Protein AF-A0A5T1B4S7-F1 (afdb_monomer_lite)

pLDDT: mean 84.33, std 14.41, range [33.81, 97.88]

Radius of gyration: 17.16 Å; chains: 1; bounding box: 44×51×47 Å

Secondary structure (DSSP, 8-state):
------PPPPEEEEEEETTTTEEEEEEE-TTSSEEEEEEESSHHHHHHHHHHHHHHHHHHTTSS--S---HHHHHHHHHHTT--EEETTPPP-TT-EEEEEETTTTEEEEEEB-TTS-B-GGG-EEEE-SEEETTTTEEE--HHHHHHHHHHHHHHHHTT-S---

Structure (mmCIF, N/CA/C/O backbone):
data_AF-A0A5T1B4S7-F1
#
_entry.id   AF-A0A5T1B4S7-F1
#
loop_
_atom_site.group_PDB
_atom_site.id
_atom_site.type_symbol
_atom_site.label_atom_id
_atom_site.label_alt_id
_atom_site.label_comp_id
_atom_site.label_asym_id
_atom_site.label_entity_id
_atom_site.label_seq_id
_atom_site.pdbx_PDB_ins_code
_atom_site.Cartn_x
_atom_site.Cartn_y
_atom_site.Cartn_z
_atom_site.occupancy
_atom_site.B_iso_or_equiv
_atom_site.auth_seq_id
_atom_site.auth_comp_id
_atom_site.auth_asym_id
_atom_site.auth_atom_id
_atom_site.pdbx_PDB_model_num
ATOM 1 N N . TYR A 1 1 ? 11.754 36.922 -12.222 1.00 33.81 1 TYR A N 1
ATOM 2 C CA . TYR A 1 1 ? 11.865 35.465 -12.417 1.00 33.81 1 TYR A CA 1
ATOM 3 C C . TYR A 1 1 ? 10.484 34.860 -12.264 1.00 33.81 1 TYR A C 1
ATOM 5 O O . TYR A 1 1 ? 9.949 34.941 -11.163 1.00 33.81 1 TYR A O 1
ATOM 13 N N . PRO A 1 2 ? 9.854 34.362 -13.341 1.00 36.22 2 PRO A N 1
ATOM 14 C CA . PRO A 1 2 ? 8.559 33.715 -13.216 1.00 36.22 2 PRO A CA 1
ATOM 15 C C . PRO A 1 2 ? 8.744 32.428 -12.411 1.00 36.22 2 PRO A C 1
ATOM 17 O O . PRO A 1 2 ? 9.643 31.636 -12.681 1.00 36.22 2 PRO A O 1
ATOM 20 N N . SER A 1 3 ? 7.931 32.270 -11.372 1.00 35.69 3 SER A N 1
ATOM 21 C CA . SER A 1 3 ? 7.888 31.072 -10.544 1.00 35.69 3 SER A CA 1
ATOM 22 C C . SER A 1 3 ? 7.504 29.865 -11.400 1.00 35.69 3 SER A C 1
ATOM 24 O O . SER A 1 3 ? 6.444 29.894 -12.027 1.00 35.69 3 SER A O 1
ATOM 26 N N . TYR A 1 4 ? 8.327 28.814 -11.379 1.00 36.97 4 TYR A N 1
ATOM 27 C CA . TYR A 1 4 ? 8.040 27.466 -11.884 1.00 36.97 4 TYR A CA 1
ATOM 28 C C . TYR A 1 4 ? 6.839 26.848 -11.144 1.00 36.97 4 TYR A C 1
ATOM 30 O O . TYR A 1 4 ? 6.991 25.957 -10.319 1.00 36.97 4 TYR A O 1
ATOM 38 N N . LYS A 1 5 ? 5.630 27.370 -11.357 1.00 35.84 5 LYS A N 1
ATOM 39 C CA . LYS A 1 5 ? 4.413 26.880 -10.690 1.00 35.84 5 LYS A CA 1
ATOM 40 C C . LYS A 1 5 ? 3.691 25.773 -11.463 1.00 35.84 5 LYS A C 1
ATOM 42 O O . LYS A 1 5 ? 2.714 25.245 -10.946 1.00 35.84 5 LYS A O 1
ATOM 47 N N . HIS A 1 6 ? 4.185 25.417 -12.651 1.00 38.59 6 HIS A N 1
ATOM 48 C CA . HIS A 1 6 ? 3.588 24.419 -13.542 1.00 38.59 6 HIS A CA 1
ATOM 49 C C . HIS A 1 6 ? 4.652 23.563 -14.265 1.00 38.59 6 HIS A C 1
ATOM 51 O O . HIS A 1 6 ? 4.520 23.337 -15.466 1.00 38.59 6 HIS A O 1
ATOM 57 N N . SER A 1 7 ? 5.734 23.131 -13.594 1.00 36.41 7 SER A N 1
ATOM 58 C CA . SER A 1 7 ? 6.511 21.999 -14.137 1.00 36.41 7 SER A CA 1
ATOM 59 C C . SER A 1 7 ? 5.589 20.770 -14.157 1.00 36.41 7 SER A C 1
ATOM 61 O O . SER A 1 7 ? 4.786 20.597 -13.241 1.00 36.41 7 SER A O 1
ATOM 63 N N . GLY A 1 8 ? 5.574 20.078 -15.300 1.00 43.81 8 GLY A N 1
ATOM 64 C CA . GLY A 1 8 ? 4.436 19.324 -15.828 1.00 43.81 8 GLY A CA 1
ATOM 65 C C . GLY A 1 8 ? 3.808 18.299 -14.887 1.00 43.81 8 GLY A C 1
ATOM 66 O O . GLY A 1 8 ? 4.467 17.704 -14.041 1.00 43.81 8 GLY A O 1
ATOM 67 N N . GLU A 1 9 ? 2.506 18.080 -15.057 1.00 52.91 9 GLU A N 1
ATOM 68 C CA . GLU A 1 9 ? 1.823 16.958 -14.424 1.00 52.91 9 GLU A CA 1
ATOM 69 C C . GLU A 1 9 ? 2.466 15.653 -14.909 1.00 52.91 9 GLU A C 1
ATOM 71 O O . GLU A 1 9 ? 2.534 15.385 -16.106 1.00 52.91 9 GLU A O 1
ATOM 76 N N . TYR A 1 10 ? 2.976 14.850 -13.978 1.00 59.00 10 TYR A N 1
ATOM 77 C CA . TYR A 1 10 ? 3.431 13.502 -14.286 1.00 59.00 10 TYR A CA 1
ATOM 78 C C . TYR A 1 10 ? 2.235 12.656 -14.722 1.00 59.00 10 TYR A C 1
ATOM 80 O O . TYR A 1 10 ? 1.220 12.594 -14.019 1.00 59.00 10 TYR A O 1
ATOM 88 N N . HIS A 1 11 ? 2.357 11.996 -15.870 1.00 65.00 11 HIS A N 1
ATOM 89 C CA . HIS A 1 11 ? 1.296 11.166 -16.426 1.00 65.00 11 HIS A CA 1
ATOM 90 C C . HIS A 1 11 ? 1.714 9.705 -16.419 1.00 65.00 11 HIS A C 1
ATOM 92 O O . HIS A 1 11 ? 2.828 9.348 -16.793 1.00 65.00 11 HIS A O 1
ATOM 98 N N . LEU A 1 12 ? 0.789 8.857 -15.994 1.00 70.56 12 LEU A N 1
ATOM 99 C CA . LEU A 1 12 ? 0.978 7.424 -15.922 1.00 70.56 12 LEU A CA 1
ATOM 100 C C . LEU A 1 12 ? -0.116 6.781 -16.757 1.00 70.56 12 LEU A C 1
ATOM 102 O O . LEU A 1 12 ? -1.300 7.000 -16.498 1.00 70.56 12 LEU A O 1
ATOM 106 N N . THR A 1 13 ? 0.296 6.061 -17.795 1.00 77.38 13 THR A N 1
ATOM 107 C CA . THR A 1 13 ? -0.608 5.467 -18.784 1.00 77.38 13 THR A CA 1
ATOM 108 C C . THR A 1 13 ? -0.360 3.972 -18.838 1.00 77.38 13 THR A C 1
ATOM 110 O O . THR A 1 13 ? 0.794 3.552 -18.809 1.00 77.38 13 THR A O 1
ATOM 113 N N . MET A 1 14 ? -1.436 3.192 -18.927 1.00 82.69 14 MET A N 1
ATOM 114 C CA . MET A 1 14 ? -1.401 1.740 -19.071 1.00 82.69 14 MET A CA 1
ATOM 115 C C . MET A 1 14 ? -2.239 1.323 -20.278 1.00 82.69 14 MET A C 1
ATOM 117 O O . MET A 1 14 ? -3.327 1.867 -20.484 1.00 82.69 14 MET A O 1
ATOM 121 N N . TRP A 1 15 ? -1.762 0.348 -21.045 1.00 86.50 15 TRP A N 1
ATOM 122 C CA . TRP A 1 15 ? -2.531 -0.319 -22.097 1.00 86.50 15 TRP A CA 1
ATOM 123 C C . TRP A 1 15 ? -2.181 -1.806 -22.164 1.00 86.50 15 TRP A C 1
ATOM 125 O O . TRP A 1 15 ? -1.177 -2.251 -21.613 1.00 86.50 15 TRP A O 1
ATOM 135 N N . PHE A 1 16 ? -3.038 -2.580 -22.826 1.00 85.12 16 PHE A N 1
ATOM 136 C CA . PHE A 1 16 ? -2.762 -3.977 -23.137 1.00 85.12 16 PHE A CA 1
ATOM 137 C C . PHE A 1 16 ? -2.149 -4.071 -24.535 1.00 85.12 16 PHE A C 1
ATOM 139 O O . PHE A 1 16 ? -2.769 -3.633 -25.507 1.00 85.12 16 PHE A O 1
ATOM 146 N N . ASP A 1 17 ? -0.945 -4.628 -24.622 1.00 84.31 17 ASP A N 1
ATOM 147 C CA . ASP A 1 17 ? -0.292 -4.973 -25.879 1.00 84.31 17 ASP A CA 1
ATOM 148 C C . ASP A 1 17 ? -0.640 -6.421 -26.247 1.00 84.31 17 ASP A C 1
ATOM 150 O O . ASP A 1 17 ? -0.195 -7.382 -25.609 1.00 84.31 17 ASP A O 1
ATOM 154 N N . SER A 1 18 ? -1.455 -6.574 -27.291 1.00 85.12 18 SER A N 1
ATOM 155 C CA . SER A 1 18 ? -1.880 -7.880 -27.790 1.00 85.12 18 SER A CA 1
ATOM 156 C C . SER A 1 18 ? -0.770 -8.661 -28.488 1.00 85.12 18 SER A C 1
ATOM 158 O O . SER A 1 18 ? -0.866 -9.885 -28.547 1.00 85.12 18 SER A O 1
ATOM 160 N N . ASP A 1 19 ? 0.259 -7.990 -29.011 1.00 89.38 19 ASP A N 1
ATOM 161 C CA . ASP A 1 19 ? 1.341 -8.647 -29.750 1.00 89.38 19 ASP A CA 1
ATOM 162 C C . ASP A 1 19 ? 2.277 -9.386 -28.789 1.00 89.38 19 ASP A C 1
ATOM 164 O O . ASP A 1 19 ? 2.699 -10.512 -29.059 1.00 89.38 19 ASP A O 1
ATOM 168 N N . ASN A 1 20 ? 2.534 -8.782 -27.625 1.00 84.38 20 ASN A N 1
ATOM 169 C CA . ASN A 1 20 ? 3.355 -9.368 -26.565 1.00 84.38 20 ASN A CA 1
ATOM 170 C C . ASN A 1 20 ? 2.536 -10.041 -25.449 1.00 84.38 20 ASN A C 1
ATOM 172 O O . ASN A 1 20 ? 3.119 -10.695 -24.584 1.00 84.38 20 ASN A O 1
ATOM 176 N N . ASN A 1 21 ? 1.202 -9.925 -25.483 1.00 86.75 21 ASN A N 1
ATOM 177 C CA . ASN A 1 21 ? 0.261 -10.430 -24.478 1.00 86.75 21 ASN A CA 1
ATOM 178 C C . ASN A 1 21 ? 0.591 -9.937 -23.056 1.00 86.75 21 ASN A C 1
ATOM 180 O O . ASN A 1 21 ? 0.634 -10.722 -22.104 1.00 86.75 21 ASN A O 1
ATOM 184 N N . LYS A 1 22 ? 0.852 -8.632 -22.928 1.00 87.94 22 LYS A N 1
ATOM 185 C CA . LYS A 1 22 ? 1.274 -7.984 -21.678 1.00 87.94 22 LYS A CA 1
ATOM 186 C C . LYS A 1 22 ? 0.555 -6.665 -21.439 1.00 87.94 22 LYS A C 1
ATOM 188 O O . LYS A 1 22 ? 0.053 -6.030 -22.362 1.00 87.94 22 LYS A O 1
ATOM 193 N N . TYR A 1 23 ? 0.536 -6.243 -20.180 1.00 84.00 23 TYR A N 1
ATOM 194 C CA . TYR A 1 23 ? 0.130 -4.899 -19.786 1.00 84.00 23 TYR A CA 1
ATOM 195 C C . TYR A 1 23 ? 1.365 -4.011 -19.726 1.00 84.00 23 TYR A C 1
ATOM 197 O O . TYR A 1 23 ? 2.265 -4.240 -18.918 1.00 84.00 23 TYR A O 1
ATOM 205 N N . GLU A 1 24 ? 1.410 -2.995 -20.572 1.00 81.56 24 GLU A N 1
ATOM 206 C CA . GLU A 1 24 ? 2.489 -2.017 -20.586 1.00 81.56 24 GLU A CA 1
ATOM 207 C C . GLU A 1 24 ? 2.068 -0.789 -19.789 1.00 81.56 24 GLU A C 1
ATOM 209 O O . GLU A 1 24 ? 0.920 -0.344 -19.869 1.00 81.56 24 GLU A O 1
ATOM 214 N N . ALA A 1 25 ? 2.991 -0.249 -18.997 1.00 80.19 25 ALA A N 1
ATOM 215 C CA . ALA A 1 25 ? 2.789 0.999 -18.282 1.00 80.19 25 ALA A CA 1
ATOM 216 C C . ALA A 1 25 ? 3.987 1.919 -18.486 1.00 80.19 25 ALA A C 1
ATOM 218 O O . ALA A 1 25 ? 5.134 1.513 -18.302 1.00 80.19 25 ALA A O 1
ATOM 219 N N . VAL A 1 26 ? 3.713 3.179 -18.817 1.00 79.44 26 VAL A N 1
ATOM 220 C CA . VAL A 1 26 ? 4.751 4.197 -18.995 1.00 79.44 26 VAL A CA 1
ATOM 221 C C . VAL A 1 26 ? 4.520 5.371 -18.074 1.00 79.44 26 VAL A C 1
ATOM 223 O O . VAL A 1 26 ? 3.395 5.851 -17.895 1.00 79.44 26 VAL A O 1
ATOM 226 N N . TYR A 1 27 ? 5.621 5.837 -17.507 1.00 75.00 27 TYR A N 1
ATOM 227 C CA . TYR A 1 27 ? 5.678 7.034 -16.698 1.00 75.00 27 TYR A CA 1
ATOM 228 C C . TYR A 1 27 ? 6.305 8.162 -17.515 1.00 75.00 27 TYR A C 1
ATOM 230 O O . TYR A 1 27 ? 7.458 8.075 -17.947 1.00 75.00 27 TYR A O 1
ATOM 238 N N . ILE A 1 28 ? 5.523 9.213 -17.748 1.00 72.31 28 ILE A N 1
ATOM 239 C CA . ILE A 1 28 ? 5.923 10.380 -18.528 1.00 72.31 28 ILE A CA 1
ATOM 240 C C . ILE A 1 28 ? 6.357 11.482 -17.565 1.00 72.31 28 ILE A C 1
ATOM 242 O O . ILE A 1 28 ? 5.578 11.944 -16.725 1.00 72.31 28 ILE A O 1
ATOM 246 N N . GLY A 1 29 ? 7.612 11.893 -17.717 1.00 63.22 29 GLY A N 1
ATOM 247 C CA . GLY A 1 29 ? 8.252 12.924 -16.915 1.00 63.22 29 GLY A CA 1
ATOM 248 C C . GLY A 1 29 ? 7.782 14.343 -17.212 1.00 63.22 29 GLY A C 1
ATOM 249 O O . GLY A 1 29 ? 7.094 14.601 -18.200 1.00 63.22 29 GLY A O 1
ATOM 250 N N . GLU A 1 30 ? 8.261 15.308 -16.421 1.00 64.56 30 GLU A N 1
ATOM 251 C CA . GLU A 1 30 ? 7.899 16.734 -16.550 1.00 64.56 30 GLU A CA 1
ATOM 252 C C . GLU A 1 30 ? 8.206 17.329 -17.939 1.00 64.56 30 GLU A C 1
ATOM 254 O O . GLU A 1 30 ? 7.665 18.372 -18.308 1.00 64.56 30 GLU A O 1
ATOM 259 N N . ARG A 1 31 ? 9.101 16.692 -18.707 1.00 69.62 31 ARG A N 1
ATOM 260 C CA . ARG A 1 31 ? 9.507 17.114 -20.059 1.00 69.62 31 ARG A CA 1
ATOM 261 C C . ARG A 1 31 ? 8.711 16.440 -21.180 1.00 69.62 31 ARG A C 1
ATOM 263 O O . ARG A 1 31 ? 9.043 16.641 -22.345 1.00 69.62 31 ARG A O 1
ATOM 270 N N . GLY A 1 32 ? 7.699 15.637 -20.851 1.00 64.38 32 GLY A N 1
ATOM 271 C CA . GLY A 1 32 ? 6.902 14.894 -21.831 1.00 64.38 32 GLY A CA 1
ATOM 272 C C . GLY A 1 32 ? 7.623 13.692 -22.451 1.00 64.38 32 GLY A C 1
ATOM 273 O O . GLY A 1 32 ? 7.100 13.086 -23.381 1.00 64.38 32 GLY A O 1
ATOM 274 N N . SER A 1 33 ? 8.816 13.344 -21.960 1.00 67.50 33 SER A N 1
ATOM 275 C CA . SER A 1 33 ? 9.537 12.128 -22.341 1.00 67.50 33 SER A CA 1
ATOM 276 C C . SER A 1 33 ? 9.104 10.949 -21.478 1.00 67.50 33 SER A C 1
ATOM 278 O O . SER A 1 33 ? 8.825 11.119 -20.289 1.00 67.50 33 SER A O 1
ATOM 280 N N . VAL A 1 34 ? 9.122 9.753 -22.063 1.00 74.19 34 VAL A N 1
ATOM 281 C CA . VAL A 1 34 ? 9.033 8.509 -21.296 1.00 74.19 34 VAL A CA 1
ATOM 282 C C . VAL A 1 34 ? 10.279 8.408 -20.418 1.00 74.19 34 VAL A C 1
ATOM 284 O O . VAL A 1 34 ? 11.400 8.410 -20.924 1.00 74.19 34 VAL A O 1
ATOM 287 N N . GLU A 1 35 ? 10.084 8.405 -19.101 1.00 73.81 35 GLU A N 1
ATOM 288 C CA . GLU A 1 35 ? 11.172 8.267 -18.128 1.00 73.81 35 GLU A CA 1
ATOM 289 C C . GLU A 1 35 ? 11.325 6.818 -17.668 1.00 73.81 35 GLU A C 1
ATOM 291 O O . GLU A 1 35 ? 12.446 6.376 -17.428 1.00 73.81 35 GLU A O 1
ATOM 296 N N . LEU A 1 36 ? 10.216 6.076 -17.552 1.00 79.25 36 LEU A N 1
ATOM 297 C CA . LEU A 1 36 ? 10.214 4.671 -17.144 1.00 79.25 36 LEU A CA 1
ATOM 298 C C . LEU A 1 36 ? 9.187 3.888 -17.964 1.00 79.25 36 LEU A C 1
ATOM 300 O O . LEU A 1 36 ? 8.055 4.341 -18.149 1.00 79.25 36 LEU A O 1
ATOM 304 N N . GLU A 1 37 ? 9.593 2.701 -18.402 1.00 82.00 37 GLU A N 1
ATOM 305 C CA . GLU A 1 37 ? 8.764 1.728 -19.109 1.00 82.00 37 GLU A CA 1
ATOM 306 C C . GLU A 1 37 ? 8.691 0.448 -18.284 1.00 82.00 37 GLU A C 1
ATOM 308 O O . GLU A 1 37 ? 9.697 -0.033 -17.754 1.00 82.00 37 GLU A O 1
ATOM 313 N N . TYR A 1 38 ? 7.487 -0.097 -18.174 1.00 83.50 38 TYR A N 1
ATOM 314 C CA . TYR A 1 38 ? 7.213 -1.318 -17.441 1.00 83.50 38 TYR A CA 1
ATOM 315 C C . TYR A 1 38 ? 6.330 -2.238 -18.273 1.00 83.50 38 TYR A C 1
ATOM 317 O O . TYR A 1 38 ? 5.468 -1.781 -19.021 1.00 83.50 38 TYR A O 1
ATOM 325 N N . SER A 1 39 ? 6.518 -3.541 -18.091 1.00 85.00 39 SER A N 1
ATOM 326 C CA . SER A 1 39 ? 5.748 -4.580 -18.766 1.00 85.00 39 SER A CA 1
ATOM 327 C C . SER A 1 39 ? 5.379 -5.662 -17.756 1.00 85.00 39 SER A C 1
ATOM 329 O O . SER A 1 39 ? 6.252 -6.160 -17.041 1.00 85.00 39 SER A O 1
ATOM 331 N N . PHE A 1 40 ? 4.092 -5.991 -17.679 1.00 87.62 40 PHE A N 1
ATOM 332 C CA . PHE A 1 40 ? 3.509 -6.876 -16.672 1.00 87.62 40 PHE A CA 1
ATOM 333 C C 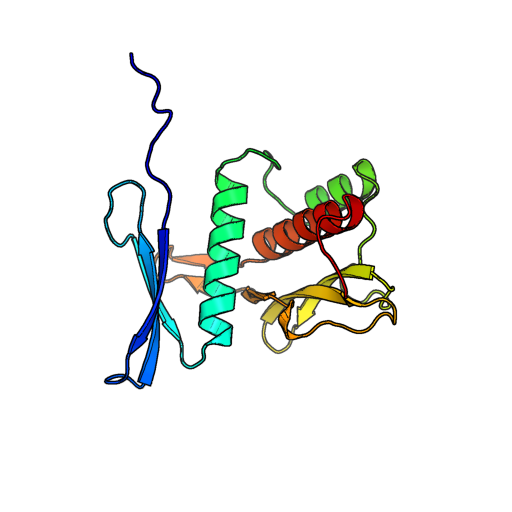. PHE A 1 40 ? 2.718 -8.007 -17.315 1.00 87.62 40 PHE A C 1
ATOM 335 O O . PHE A 1 40 ? 2.043 -7.815 -18.328 1.00 87.62 40 PHE A O 1
ATOM 342 N N . ASP A 1 41 ? 2.747 -9.174 -16.677 1.00 89.38 41 ASP A N 1
ATOM 343 C CA . ASP A 1 41 ? 1.987 -10.341 -17.129 1.00 89.38 41 ASP A CA 1
ATOM 344 C C . ASP A 1 41 ? 0.516 -10.270 -16.676 1.00 89.38 41 ASP A C 1
ATOM 346 O O . ASP A 1 41 ? -0.344 -10.968 -17.216 1.00 89.38 41 ASP A O 1
ATOM 350 N N . SER A 1 42 ? 0.197 -9.404 -15.705 1.00 88.62 42 SER A N 1
ATOM 351 C CA . SER A 1 42 ? -1.164 -9.216 -15.204 1.00 88.62 42 SER A CA 1
ATOM 352 C C . SER A 1 42 ? -1.570 -7.748 -15.059 1.00 88.62 42 SER A C 1
ATOM 354 O O . SER A 1 42 ? -0.773 -6.877 -14.708 1.00 88.62 42 SER A O 1
ATOM 356 N N . GLU A 1 43 ? -2.865 -7.485 -15.252 1.00 84.44 43 GLU A N 1
ATOM 357 C CA . GLU A 1 43 ? -3.462 -6.159 -15.048 1.00 84.44 43 GLU A CA 1
ATOM 358 C C . GLU A 1 43 ? -3.281 -5.674 -13.602 1.00 84.44 43 GLU A C 1
ATOM 360 O O . GLU A 1 43 ? -3.056 -4.492 -13.355 1.00 84.44 43 GLU A O 1
ATOM 365 N N . LYS A 1 44 ? -3.339 -6.593 -12.627 1.00 87.06 44 LYS A N 1
ATOM 366 C CA . LYS A 1 44 ? -3.198 -6.266 -11.203 1.00 87.06 44 LYS A CA 1
ATOM 367 C C . LYS A 1 44 ? -1.823 -5.690 -10.889 1.00 87.06 44 LYS A C 1
ATOM 369 O O . LYS A 1 44 ? -1.748 -4.689 -10.184 1.00 87.06 44 LYS A O 1
ATOM 374 N N . GLU A 1 45 ? -0.760 -6.300 -11.404 1.00 87.25 45 GLU A N 1
ATOM 375 C CA . GLU A 1 45 ? 0.610 -5.815 -11.204 1.00 87.25 45 GLU A CA 1
ATOM 376 C C . GLU A 1 45 ? 0.813 -4.448 -11.857 1.00 87.25 45 GLU A C 1
ATOM 378 O O . GLU A 1 45 ? 1.410 -3.558 -11.249 1.00 87.25 45 GLU A O 1
ATOM 383 N N . ALA A 1 46 ? 0.244 -4.247 -13.048 1.00 83.00 46 ALA A N 1
ATOM 384 C CA . ALA A 1 46 ? 0.287 -2.960 -13.727 1.00 83.00 46 ALA A CA 1
ATOM 385 C C . ALA A 1 46 ? -0.459 -1.869 -12.934 1.00 83.00 46 ALA A C 1
ATOM 387 O O . ALA A 1 46 ? 0.089 -0.789 -12.701 1.00 83.00 46 ALA A O 1
ATOM 388 N N . ILE A 1 47 ? -1.667 -2.155 -12.433 1.00 82.88 47 ILE A N 1
ATOM 389 C CA . ILE A 1 47 ? -2.435 -1.240 -11.570 1.00 82.88 47 ILE A CA 1
ATOM 390 C C . ILE A 1 47 ? -1.695 -0.953 -10.258 1.00 82.88 47 ILE A C 1
ATOM 392 O O . ILE A 1 47 ? -1.648 0.199 -9.818 1.00 82.88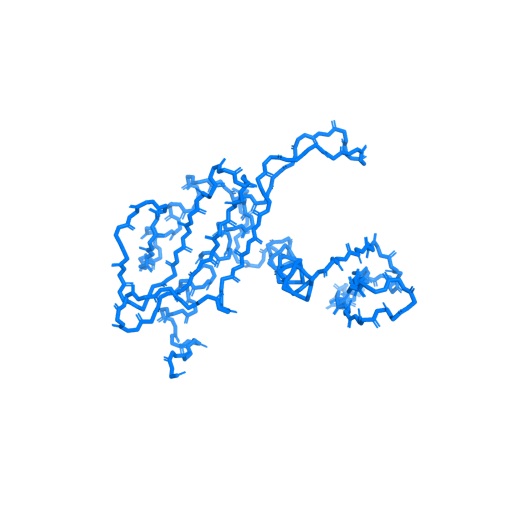 47 ILE A O 1
ATOM 396 N N . ASP A 1 48 ? -1.098 -1.964 -9.632 1.00 88.56 48 ASP A N 1
ATOM 397 C CA . ASP A 1 48 ? -0.325 -1.776 -8.406 1.00 88.56 48 ASP A CA 1
ATOM 398 C C . ASP A 1 48 ? 0.876 -0.880 -8.651 1.00 88.56 48 ASP A C 1
ATOM 400 O O . ASP A 1 48 ? 1.048 0.101 -7.923 1.00 88.56 48 ASP A O 1
ATOM 404 N N . LYS A 1 49 ? 1.642 -1.131 -9.721 1.00 87.94 49 LYS A N 1
ATOM 405 C CA . LYS A 1 49 ? 2.744 -0.247 -10.099 1.00 87.94 49 LYS A CA 1
ATOM 406 C C . LYS A 1 49 ? 2.249 1.172 -10.316 1.00 87.94 49 LYS A C 1
ATOM 408 O O . LYS A 1 49 ? 2.871 2.124 -9.843 1.00 87.94 49 LYS A O 1
ATOM 413 N N . MET A 1 50 ? 1.100 1.320 -10.969 1.00 83.19 50 MET A N 1
ATOM 414 C CA . MET A 1 50 ? 0.523 2.630 -11.198 1.00 83.19 50 MET A CA 1
ATOM 415 C C . MET A 1 50 ? 0.236 3.386 -9.891 1.00 83.19 50 MET A C 1
ATOM 417 O O . MET A 1 50 ? 0.558 4.569 -9.734 1.00 83.19 50 MET A O 1
ATOM 421 N N . LEU A 1 51 ? -0.346 2.696 -8.913 1.00 84.94 51 LEU A N 1
ATOM 422 C CA . LEU A 1 51 ? -0.646 3.276 -7.609 1.00 84.94 51 LEU A CA 1
ATOM 423 C C . LEU A 1 51 ? 0.623 3.547 -6.787 1.00 84.94 51 LEU A C 1
ATOM 425 O O . LEU A 1 51 ? 0.692 4.585 -6.124 1.00 84.94 51 LEU A O 1
ATOM 429 N N . GLN A 1 52 ? 1.634 2.675 -6.857 1.00 88.94 52 GLN A N 1
ATOM 430 C CA . GLN A 1 52 ? 2.944 2.890 -6.231 1.00 88.94 52 GLN A CA 1
ATOM 431 C C . GLN A 1 52 ? 3.586 4.192 -6.724 1.00 88.94 52 GLN A C 1
ATOM 433 O O . GLN A 1 52 ? 3.938 5.038 -5.901 1.00 88.94 52 GLN A O 1
ATOM 438 N N . MET A 1 53 ? 3.651 4.401 -8.046 1.00 85.31 53 MET A N 1
ATOM 439 C CA . MET A 1 53 ? 4.217 5.620 -8.641 1.00 85.31 53 MET A CA 1
ATOM 440 C C . MET A 1 53 ? 3.454 6.876 -8.192 1.00 85.31 53 MET A C 1
ATOM 442 O O . MET A 1 53 ? 4.051 7.919 -7.932 1.00 85.31 53 MET A O 1
ATOM 446 N N . ASN A 1 54 ? 2.128 6.792 -8.026 1.00 82.31 54 ASN A N 1
ATOM 447 C CA . ASN A 1 54 ? 1.329 7.903 -7.496 1.00 82.31 54 ASN A CA 1
ATOM 448 C C . ASN A 1 54 ? 1.717 8.252 -6.046 1.00 82.31 54 ASN A C 1
ATOM 450 O O . ASN A 1 54 ? 1.860 9.427 -5.697 1.00 82.31 54 ASN A O 1
ATOM 454 N N . TYR A 1 55 ? 1.915 7.243 -5.192 1.00 86.25 55 TYR A N 1
ATOM 455 C CA . TYR A 1 55 ? 2.381 7.458 -3.821 1.00 86.25 55 TYR A CA 1
ATOM 456 C C . TYR A 1 55 ? 3.808 8.002 -3.772 1.00 86.25 55 TYR A C 1
ATOM 458 O O . TYR A 1 55 ? 4.079 8.911 -2.986 1.00 86.25 55 TYR A O 1
ATOM 466 N N . GLU A 1 56 ? 4.686 7.500 -4.633 1.00 86.00 56 GLU A N 1
ATOM 467 C CA . GLU A 1 56 ? 6.057 7.975 -4.775 1.00 86.00 56 GLU A CA 1
ATOM 468 C C . GLU A 1 56 ? 6.090 9.461 -5.134 1.00 86.00 56 GLU A C 1
ATOM 470 O O . GLU A 1 56 ? 6.690 10.265 -4.417 1.00 86.00 56 GLU A O 1
ATOM 475 N N . GLN A 1 57 ? 5.325 9.859 -6.150 1.00 78.69 57 GLN A N 1
ATOM 476 C CA . GLN A 1 57 ? 5.205 11.257 -6.546 1.00 78.69 57 GLN A CA 1
ATOM 477 C C . GLN A 1 57 ? 4.631 12.140 -5.440 1.00 78.69 57 GLN A C 1
ATOM 479 O O . GLN A 1 57 ? 5.128 13.237 -5.182 1.00 78.69 57 GLN A O 1
ATOM 484 N N . LYS A 1 58 ? 3.592 11.686 -4.735 1.00 79.12 58 LYS A N 1
ATOM 485 C CA . LYS A 1 58 ? 3.030 12.446 -3.607 1.00 79.12 58 LYS A CA 1
ATOM 486 C C . LYS A 1 58 ? 4.028 12.615 -2.464 1.00 79.12 58 LYS A C 1
ATOM 488 O O . LYS A 1 58 ? 4.085 13.699 -1.879 1.00 79.12 58 LYS A O 1
ATOM 493 N N . LYS A 1 59 ? 4.825 11.584 -2.174 1.00 80.50 59 LYS A N 1
ATOM 494 C CA . LYS A 1 59 ? 5.897 11.646 -1.178 1.00 80.50 59 LYS A CA 1
ATOM 495 C C . LYS A 1 59 ? 6.978 12.644 -1.608 1.00 80.50 59 LYS A C 1
ATOM 497 O O . LYS A 1 59 ? 7.296 13.539 -0.830 1.00 80.50 59 LYS A O 1
ATOM 502 N N . TYR A 1 60 ? 7.505 12.540 -2.831 1.00 75.62 60 TYR A N 1
ATOM 503 C CA . TYR A 1 60 ? 8.592 13.409 -3.309 1.00 75.62 60 TYR A CA 1
ATOM 504 C C . TYR A 1 60 ? 8.177 14.862 -3.530 1.00 75.62 60 TYR A C 1
ATOM 506 O O . TYR A 1 60 ? 8.985 15.763 -3.318 1.00 75.62 60 TYR A O 1
ATOM 514 N N . ASN A 1 61 ? 6.900 15.117 -3.821 1.00 74.25 61 ASN A N 1
ATOM 515 C CA . ASN A 1 61 ? 6.348 16.471 -3.805 1.00 74.25 61 ASN A CA 1
ATOM 516 C C . ASN A 1 61 ? 6.449 17.151 -2.424 1.00 74.25 61 ASN A C 1
ATOM 518 O O . ASN A 1 61 ? 6.211 18.356 -2.320 1.00 74.25 61 ASN A O 1
ATOM 522 N N . GLY A 1 62 ? 6.759 16.406 -1.352 1.00 66.62 62 GLY A N 1
ATOM 523 C CA . GLY A 1 62 ? 7.102 16.947 -0.033 1.00 66.62 62 GLY A CA 1
ATOM 524 C C . GLY A 1 62 ? 5.972 17.724 0.646 1.00 66.62 62 GLY A C 1
ATOM 525 O O . GLY A 1 62 ? 6.215 18.478 1.591 1.00 66.62 62 GLY A O 1
ATOM 526 N N . LYS A 1 63 ? 4.734 17.581 0.154 1.00 68.31 63 LYS A N 1
ATOM 527 C CA . LYS A 1 63 ? 3.577 18.347 0.637 1.00 68.31 63 LYS A CA 1
ATOM 528 C C . LYS A 1 63 ? 3.120 17.889 2.020 1.00 68.31 63 LYS A C 1
ATOM 530 O O . LYS A 1 63 ? 2.754 18.732 2.834 1.00 68.31 63 LYS A O 1
ATOM 535 N N . ASP A 1 64 ? 3.210 16.586 2.293 1.00 75.94 64 ASP A N 1
ATOM 536 C CA . ASP A 1 64 ? 2.556 15.979 3.459 1.00 75.94 64 ASP A CA 1
ATOM 537 C C . ASP A 1 64 ? 3.525 15.416 4.508 1.00 75.94 64 ASP A C 1
ATOM 539 O O . ASP A 1 64 ? 3.249 15.504 5.701 1.00 75.94 64 ASP A O 1
ATOM 543 N N . ILE A 1 65 ? 4.641 14.811 4.091 1.00 83.94 65 ILE A N 1
ATOM 544 C CA . ILE A 1 65 ? 5.675 14.266 4.984 1.00 83.94 65 ILE A CA 1
ATOM 545 C C . ILE A 1 65 ? 7.020 14.738 4.439 1.00 83.94 65 ILE A C 1
ATOM 547 O O . ILE A 1 65 ? 7.387 14.388 3.322 1.00 83.94 65 ILE A O 1
ATOM 551 N N . LYS A 1 66 ? 7.718 15.581 5.205 1.00 80.06 66 LYS A N 1
ATOM 552 C CA . LYS A 1 66 ? 8.975 16.225 4.777 1.00 80.06 66 LYS A CA 1
ATOM 553 C C . LYS A 1 66 ? 10.229 15.458 5.186 1.00 80.06 66 LYS A C 1
ATOM 555 O O . LYS A 1 66 ? 11.307 15.729 4.672 1.00 80.06 66 LYS A O 1
ATOM 560 N N . GLU A 1 67 ? 10.091 14.542 6.134 1.00 84.12 67 GLU A N 1
ATOM 561 C CA . GLU A 1 67 ? 11.185 13.718 6.637 1.00 84.12 67 GLU A CA 1
ATOM 562 C C . GLU A 1 67 ? 11.303 12.420 5.833 1.00 84.12 67 GLU A C 1
ATOM 564 O O . GLU A 1 67 ? 10.345 11.968 5.199 1.00 84.12 67 GLU A O 1
ATOM 569 N N . TYR A 1 68 ? 12.481 11.798 5.880 1.00 85.62 68 TYR A N 1
ATOM 570 C CA . TYR A 1 68 ? 12.669 10.468 5.313 1.00 85.62 68 TYR A CA 1
ATOM 571 C C . TYR A 1 68 ? 11.791 9.462 6.066 1.00 85.62 68 TYR A C 1
ATOM 573 O O . TYR A 1 68 ? 11.895 9.322 7.284 1.00 85.62 68 TYR A O 1
ATOM 581 N N . LEU A 1 69 ? 10.890 8.792 5.347 1.00 90.75 69 LEU A N 1
ATOM 582 C CA . LEU A 1 69 ? 9.877 7.948 5.969 1.00 90.75 69 LEU A CA 1
ATOM 583 C C . LEU A 1 69 ? 10.459 6.583 6.350 1.00 90.75 69 LEU A C 1
ATOM 585 O O . LEU A 1 69 ? 10.531 5.681 5.520 1.00 90.75 69 LEU A O 1
ATOM 589 N N . THR A 1 70 ? 10.848 6.452 7.617 1.00 92.81 70 THR A N 1
ATOM 590 C CA . THR A 1 70 ? 11.204 5.180 8.261 1.00 92.81 70 THR A CA 1
ATOM 591 C C . THR A 1 70 ? 10.034 4.630 9.079 1.00 92.81 70 THR A C 1
ATOM 593 O O . THR A 1 70 ? 9.002 5.292 9.240 1.00 92.81 70 THR A O 1
ATOM 596 N N . LYS A 1 71 ? 10.199 3.435 9.659 1.00 94.75 71 LYS A N 1
ATOM 597 C CA . LYS A 1 71 ? 9.229 2.860 10.606 1.00 94.75 71 LYS A CA 1
ATOM 598 C C . LYS A 1 71 ? 9.007 3.764 11.810 1.00 94.75 71 LYS A C 1
A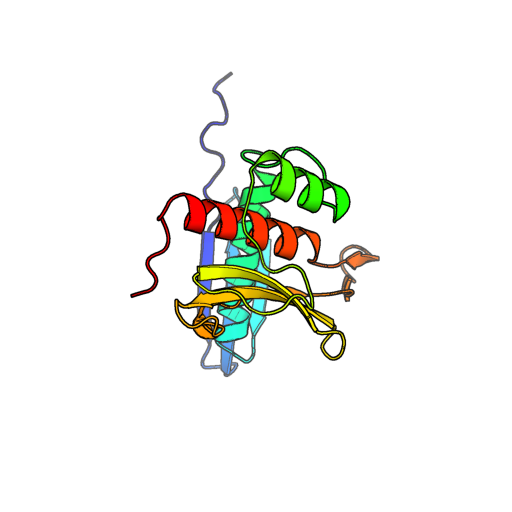TOM 600 O O . LYS A 1 71 ? 7.868 3.973 12.208 1.00 94.75 71 LYS A O 1
ATOM 605 N N . GLU A 1 72 ? 10.073 4.325 12.365 1.00 95.75 72 GLU A N 1
ATOM 606 C CA . GLU A 1 72 ? 10.027 5.193 13.543 1.00 95.75 72 GLU A CA 1
ATOM 607 C C . GLU A 1 72 ? 9.253 6.477 13.238 1.00 95.75 72 GLU A C 1
ATOM 609 O O . GLU A 1 72 ? 8.392 6.886 14.018 1.00 95.75 72 GLU A O 1
ATOM 614 N N . VAL A 1 73 ? 9.506 7.080 12.071 1.00 95.44 73 VAL A N 1
ATOM 615 C CA . VAL A 1 73 ? 8.768 8.263 11.609 1.00 95.44 73 VAL A CA 1
ATOM 616 C C . VAL A 1 73 ? 7.301 7.916 11.362 1.00 95.44 73 VAL A C 1
ATOM 618 O O . VAL A 1 73 ? 6.419 8.656 11.795 1.00 95.44 73 VAL A O 1
ATOM 621 N N . ALA A 1 74 ? 7.017 6.778 10.723 1.00 95.88 74 ALA A N 1
ATOM 622 C CA . ALA A 1 74 ? 5.649 6.335 10.481 1.00 95.88 74 ALA A CA 1
ATOM 623 C C . ALA A 1 74 ? 4.879 6.114 11.792 1.00 95.88 74 ALA A C 1
ATOM 625 O O . ALA A 1 74 ? 3.767 6.619 11.936 1.00 95.88 74 ALA A O 1
ATOM 626 N N . LEU A 1 75 ? 5.483 5.424 12.763 1.00 96.94 75 LEU A N 1
ATOM 627 C CA . LEU A 1 75 ? 4.903 5.195 14.089 1.00 96.94 75 LEU A CA 1
ATOM 628 C C . LEU A 1 75 ? 4.627 6.511 14.821 1.00 96.94 75 LEU A C 1
ATOM 630 O O . LEU A 1 75 ? 3.537 6.688 15.367 1.00 96.94 75 LEU A O 1
ATOM 634 N N . ARG A 1 76 ? 5.574 7.457 14.780 1.00 96.94 76 ARG A N 1
ATOM 635 C CA . ARG A 1 76 ? 5.394 8.790 15.364 1.00 96.94 76 ARG A CA 1
ATOM 636 C C . ARG A 1 76 ? 4.205 9.518 14.737 1.00 96.94 76 ARG A C 1
ATOM 638 O O . ARG A 1 76 ? 3.350 10.000 15.471 1.00 96.94 76 ARG A O 1
ATOM 645 N N . ILE A 1 77 ? 4.096 9.530 13.407 1.00 96.12 77 ILE A N 1
ATOM 646 C CA . ILE A 1 77 ? 2.974 10.164 12.693 1.00 96.12 77 ILE A CA 1
ATOM 647 C C . ILE A 1 77 ? 1.643 9.502 13.060 1.00 96.12 77 ILE A C 1
ATOM 649 O O . ILE A 1 77 ? 0.675 10.196 13.368 1.00 96.12 77 ILE A O 1
ATOM 653 N N . ILE A 1 78 ? 1.587 8.166 13.060 1.00 96.62 78 ILE A N 1
ATOM 654 C CA . ILE A 1 78 ? 0.394 7.401 13.450 1.00 96.62 78 ILE A CA 1
ATOM 655 C C . ILE A 1 78 ? -0.065 7.810 14.855 1.00 96.62 78 ILE A C 1
ATOM 657 O O . ILE A 1 78 ? -1.258 8.035 15.074 1.00 96.62 78 ILE A O 1
ATOM 661 N N . GLN A 1 79 ? 0.876 7.962 15.788 1.00 97.50 79 GLN A N 1
ATOM 662 C CA . GLN A 1 79 ? 0.595 8.371 17.159 1.00 97.50 79 GLN A CA 1
ATOM 663 C C . GLN A 1 79 ? 0.155 9.841 17.263 1.00 97.50 79 GLN A C 1
ATOM 665 O O . GLN A 1 79 ? -0.888 10.124 17.855 1.00 97.50 79 GLN A O 1
ATOM 670 N N . GLU A 1 80 ? 0.917 10.773 16.688 1.00 96.94 80 GLU A N 1
ATOM 671 C CA . GLU A 1 80 ? 0.653 12.220 16.730 1.00 96.94 80 GLU A CA 1
ATOM 672 C C . GLU A 1 80 ? -0.700 12.568 16.103 1.00 96.94 80 GLU A C 1
ATOM 674 O O . GLU A 1 80 ? -1.485 13.342 16.657 1.00 96.94 80 GLU A O 1
ATOM 679 N N . GLU A 1 81 ? -1.020 11.936 14.975 1.00 96.81 81 GLU A N 1
ATOM 680 C CA . GLU A 1 81 ? -2.281 12.143 14.275 1.00 96.81 81 GLU A CA 1
ATOM 681 C C . GLU A 1 81 ? -3.413 11.256 14.789 1.00 96.81 81 GLU A C 1
ATOM 683 O O . GLU A 1 81 ? -4.539 11.381 14.300 1.00 96.81 81 GLU A O 1
ATOM 688 N N . LYS A 1 82 ? -3.171 10.389 15.779 1.00 97.31 82 LYS A N 1
ATOM 689 C CA . LYS A 1 82 ? -4.165 9.440 16.307 1.00 97.31 82 LYS A CA 1
ATOM 690 C C . LYS A 1 82 ? -4.829 8.647 15.176 1.00 97.31 82 LYS A C 1
ATOM 692 O O . LYS A 1 82 ? -6.058 8.600 15.075 1.00 97.31 82 LYS A O 1
ATOM 697 N N . LEU A 1 83 ? -4.015 8.129 14.259 1.00 96.75 83 LEU A N 1
ATOM 698 C CA . LEU A 1 83 ? -4.483 7.310 13.149 1.00 96.75 83 LEU A CA 1
ATOM 699 C C . LEU A 1 83 ? -4.755 5.904 13.661 1.00 96.75 83 LEU A C 1
ATOM 701 O O . LEU A 1 83 ? -3.908 5.283 14.298 1.00 96.75 83 LEU A O 1
ATOM 705 N N . GLU A 1 84 ? -5.938 5.388 13.361 1.00 95.94 84 GLU A N 1
ATOM 706 C CA . GLU A 1 84 ? -6.261 4.008 13.679 1.00 95.94 84 GLU A CA 1
ATOM 707 C C . GLU A 1 84 ? -5.844 3.113 12.511 1.00 95.94 84 GLU A C 1
ATOM 709 O O . GLU A 1 84 ? -6.394 3.204 11.409 1.00 95.94 84 GLU A O 1
ATOM 714 N N . VAL A 1 85 ? -4.867 2.244 12.760 1.00 97.62 85 VAL A N 1
ATOM 715 C CA . VAL A 1 85 ? -4.277 1.352 11.757 1.00 97.62 85 VAL A CA 1
ATOM 716 C C . VAL A 1 85 ? -4.208 -0.087 12.263 1.00 97.62 85 VAL A C 1
ATOM 718 O O . VAL A 1 85 ? -4.379 -0.347 13.455 1.00 97.62 85 VAL A O 1
ATOM 721 N N . ILE A 1 86 ? -3.965 -1.015 11.340 1.00 97.88 86 ILE A N 1
ATOM 722 C CA . ILE A 1 86 ? -3.519 -2.381 11.627 1.00 97.88 86 ILE A CA 1
ATOM 723 C C . ILE A 1 86 ? -2.038 -2.452 11.253 1.00 97.88 86 ILE A C 1
ATOM 725 O O . ILE A 1 86 ? -1.673 -2.247 10.093 1.00 97.88 86 ILE A O 1
ATOM 729 N N . TRP A 1 87 ? -1.179 -2.689 12.237 1.00 97.19 87 TRP A N 1
ATOM 730 C CA . TRP A 1 87 ? 0.268 -2.694 12.044 1.00 97.19 87 TRP A CA 1
ATOM 731 C C . TRP A 1 87 ? 0.813 -4.124 11.982 1.00 97.19 87 TRP A C 1
ATOM 733 O O . TRP A 1 87 ? 0.747 -4.857 12.964 1.00 97.19 87 TRP A O 1
ATOM 743 N N . TYR A 1 88 ? 1.361 -4.519 10.831 1.00 92.88 88 TYR A N 1
ATOM 744 C CA . TYR A 1 88 ? 1.878 -5.867 10.570 1.00 92.88 88 TYR A CA 1
ATOM 745 C C . TYR A 1 88 ? 0.892 -6.973 10.979 1.00 92.88 88 TYR A C 1
ATOM 747 O O . TYR A 1 88 ? -0.224 -7.025 10.466 1.00 92.88 88 TYR A O 1
ATOM 755 N N . ASP A 1 89 ? 1.304 -7.845 11.898 1.00 90.06 89 ASP A N 1
ATOM 756 C CA . ASP A 1 89 ? 0.576 -9.048 12.306 1.00 90.06 89 ASP A CA 1
ATOM 757 C C . ASP A 1 89 ? -0.499 -8.769 13.376 1.00 90.06 89 ASP A C 1
ATOM 759 O O . ASP A 1 89 ? -0.985 -9.683 14.045 1.00 90.06 89 ASP A O 1
ATOM 763 N N . GLU A 1 90 ? -0.878 -7.503 13.572 1.00 95.69 90 GLU A N 1
ATOM 764 C CA . GLU A 1 90 ? -2.015 -7.145 14.414 1.00 95.69 90 GLU A CA 1
ATOM 765 C C . GLU A 1 90 ? -3.324 -7.777 13.916 1.00 95.69 90 GLU A C 1
ATOM 767 O O . GLU A 1 90 ? -3.579 -7.917 12.718 1.00 95.69 90 GLU A O 1
ATOM 772 N N . ALA A 1 91 ? -4.213 -8.094 14.862 1.00 96.81 91 ALA A N 1
ATOM 773 C CA . ALA A 1 91 ? -5.546 -8.584 14.541 1.00 96.81 91 ALA A CA 1
ATOM 774 C C . ALA A 1 91 ? -6.318 -7.580 13.670 1.00 96.81 91 ALA A C 1
ATOM 776 O O . ALA A 1 91 ? -6.280 -6.365 13.905 1.00 96.81 91 ALA A O 1
ATOM 777 N N . LEU A 1 92 ? -7.069 -8.105 12.696 1.00 96.88 92 LEU A N 1
ATOM 778 C CA . LEU A 1 92 ? -7.911 -7.283 11.838 1.00 96.88 92 LEU A CA 1
ATOM 779 C C . LEU A 1 92 ? -8.965 -6.547 12.669 1.00 96.88 92 LEU A C 1
ATOM 781 O O . LEU A 1 92 ? -9.589 -7.090 13.579 1.00 96.88 92 LEU A O 1
ATOM 785 N N . LYS A 1 93 ? -9.163 -5.281 12.320 1.00 96.38 93 LYS A N 1
ATOM 786 C CA . LYS A 1 93 ? -10.123 -4.367 12.938 1.00 96.38 93 LYS A CA 1
ATOM 787 C C . LYS A 1 93 ? -11.009 -3.798 11.832 1.00 96.38 93 LYS A C 1
ATOM 789 O O . LYS A 1 93 ? -10.512 -3.598 10.722 1.00 96.38 93 LYS A O 1
ATOM 794 N N . PRO A 1 94 ? -12.298 -3.539 12.087 1.00 94.12 94 PRO A N 1
ATOM 795 C CA . PRO A 1 94 ? -13.205 -3.054 11.058 1.00 94.12 94 PRO A CA 1
ATOM 796 C C . PRO A 1 94 ? -12.846 -1.629 10.647 1.00 94.12 94 PRO A C 1
ATOM 798 O O . PRO A 1 94 ? -12.499 -0.809 11.496 1.00 94.12 94 PRO A O 1
ATOM 801 N N . MET A 1 95 ? -12.991 -1.317 9.358 1.00 92.12 95 MET A N 1
ATOM 802 C CA . MET A 1 95 ? -12.838 0.047 8.843 1.00 92.12 95 MET A CA 1
ATOM 803 C C . MET A 1 95 ? -11.460 0.649 9.158 1.00 92.12 95 MET A C 1
ATOM 805 O O . MET A 1 95 ? -11.359 1.749 9.709 1.00 92.12 95 MET A O 1
ATOM 809 N N . ARG A 1 96 ? -10.384 -0.092 8.879 1.00 95.00 96 ARG A N 1
ATOM 810 C CA . ARG A 1 96 ? -8.998 0.338 9.121 1.00 95.00 96 ARG A CA 1
ATOM 811 C C . ARG A 1 96 ? -8.149 0.190 7.869 1.00 95.00 96 ARG A C 1
ATOM 813 O O . ARG A 1 96 ? -8.385 -0.690 7.046 1.00 95.00 96 ARG A O 1
ATOM 820 N N . ALA A 1 97 ? -7.137 1.043 7.755 1.00 96.31 97 ALA A N 1
ATOM 821 C CA . ALA A 1 97 ? -6.014 0.794 6.863 1.00 96.31 97 ALA A CA 1
ATOM 822 C C . ALA A 1 97 ? -5.004 -0.095 7.593 1.00 96.31 97 ALA A C 1
ATOM 824 O O . ALA A 1 97 ? -4.815 0.048 8.803 1.00 96.31 97 ALA A O 1
ATOM 825 N N . GLY A 1 98 ? -4.357 -0.995 6.866 1.00 97.44 98 GLY A N 1
ATOM 826 C CA . GLY A 1 98 ? -3.355 -1.887 7.422 1.00 97.44 98 GLY A CA 1
ATOM 827 C C . GLY A 1 98 ? -2.142 -2.047 6.526 1.00 97.44 98 GLY A C 1
ATOM 828 O O . GLY A 1 98 ? -2.189 -1.747 5.331 1.00 97.44 98 GLY A O 1
ATOM 829 N N . ILE A 1 99 ? -1.047 -2.493 7.129 1.00 97.38 99 ILE A N 1
ATOM 830 C CA . ILE A 1 99 ? 0.167 -2.909 6.429 1.00 97.38 99 ILE A CA 1
ATOM 831 C C . ILE A 1 99 ? 0.568 -4.295 6.920 1.00 97.38 99 ILE A C 1
ATOM 833 O O . ILE A 1 99 ? 0.475 -4.562 8.113 1.00 97.38 99 ILE A O 1
ATOM 837 N N . LYS A 1 100 ? 1.027 -5.166 6.022 1.00 95.62 100 LYS A N 1
ATOM 838 C CA . LYS A 1 100 ? 1.682 -6.438 6.365 1.00 95.62 100 LYS A CA 1
ATOM 839 C C . LYS A 1 100 ? 2.932 -6.645 5.515 1.00 95.62 100 LYS A C 1
ATOM 841 O O . LYS A 1 100 ? 3.044 -6.051 4.445 1.00 95.62 100 LYS A O 1
ATOM 846 N N . HIS A 1 101 ? 3.841 -7.499 5.976 1.00 94.69 101 HIS A N 1
ATOM 847 C CA . HIS A 1 101 ? 5.000 -7.950 5.201 1.00 94.69 101 HIS A CA 1
ATOM 848 C C . HIS A 1 101 ? 4.838 -9.436 4.898 1.00 94.69 101 HIS A C 1
ATOM 850 O O . HIS A 1 101 ? 4.911 -10.277 5.794 1.00 94.69 101 HIS A O 1
ATOM 856 N N . ASP A 1 102 ? 4.574 -9.756 3.636 1.00 93.94 102 ASP A N 1
ATOM 857 C CA . ASP A 1 102 ? 4.622 -11.126 3.150 1.00 93.94 102 ASP A CA 1
ATOM 858 C C . ASP A 1 102 ? 6.082 -11.517 2.931 1.00 93.94 102 ASP A C 1
ATOM 860 O O . ASP A 1 102 ? 6.678 -11.215 1.900 1.00 93.94 102 ASP A O 1
ATOM 864 N N . LYS A 1 103 ? 6.655 -12.197 3.924 1.00 91.12 103 LYS A N 1
ATOM 865 C CA . LYS A 1 103 ? 8.057 -12.629 3.9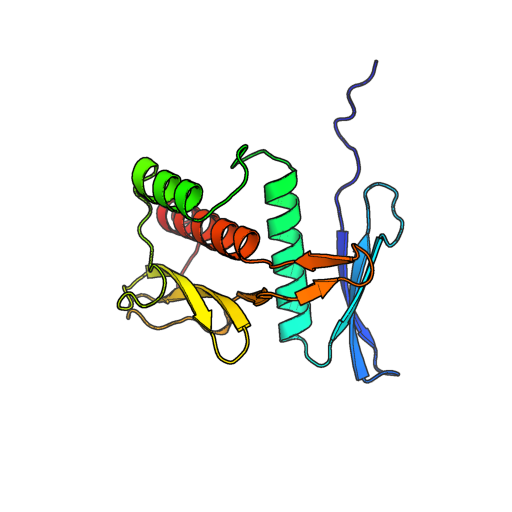08 1.00 91.12 103 LYS A CA 1
ATOM 866 C C . LYS A 1 103 ? 8.359 -13.704 2.863 1.00 91.12 103 LYS A C 1
ATOM 868 O O . LYS A 1 103 ? 9.525 -13.905 2.551 1.00 91.12 103 LYS A O 1
ATOM 873 N N . GLN A 1 104 ? 7.355 -14.432 2.366 1.00 92.00 104 GLN A N 1
ATOM 874 C CA . GLN A 1 104 ? 7.583 -15.489 1.374 1.00 92.00 104 GLN A CA 1
ATOM 875 C C . GLN A 1 104 ? 7.779 -14.899 -0.017 1.00 92.00 104 GLN A C 1
ATOM 877 O O . GLN A 1 104 ? 8.636 -15.355 -0.766 1.00 92.00 104 GLN A O 1
ATOM 882 N N . ARG A 1 105 ? 6.977 -13.883 -0.348 1.00 91.81 105 ARG A N 1
ATOM 883 C CA . ARG A 1 105 ? 7.054 -13.165 -1.629 1.00 91.81 105 ARG A CA 1
ATOM 884 C C . ARG A 1 105 ? 7.952 -11.931 -1.570 1.00 91.81 105 ARG A C 1
ATOM 886 O O . ARG A 1 105 ? 8.150 -11.283 -2.591 1.00 91.81 105 ARG A O 1
ATOM 893 N N . ASP A 1 106 ? 8.433 -11.615 -0.371 1.00 93.31 106 ASP A N 1
ATOM 894 C CA . ASP A 1 106 ? 9.096 -10.370 -0.008 1.00 93.31 106 ASP A CA 1
ATOM 895 C C . ASP A 1 106 ? 8.347 -9.140 -0.539 1.00 93.31 106 ASP A C 1
ATOM 897 O O . ASP A 1 106 ? 8.840 -8.366 -1.358 1.00 93.31 106 ASP A O 1
ATOM 901 N N . LYS A 1 107 ? 7.087 -9.007 -0.108 1.00 94.44 107 LYS A N 1
ATOM 902 C CA . LYS A 1 107 ? 6.202 -7.898 -0.486 1.00 94.44 107 LYS A CA 1
ATOM 903 C C . LYS A 1 107 ? 5.631 -7.213 0.741 1.00 94.44 107 LYS A C 1
ATOM 905 O O . LYS A 1 107 ? 5.112 -7.862 1.652 1.00 94.44 107 LYS A O 1
ATOM 910 N N . TYR A 1 108 ? 5.627 -5.890 0.731 1.00 96.06 108 TYR A N 1
ATOM 911 C CA . TYR A 1 108 ? 4.820 -5.104 1.654 1.00 96.06 108 TYR A CA 1
ATOM 912 C C . TYR A 1 108 ? 3.434 -4.905 1.063 1.00 96.06 108 TYR A C 1
ATOM 914 O O . TYR A 1 108 ? 3.287 -4.556 -0.100 1.00 96.06 108 TYR A O 1
ATOM 922 N N . ILE A 1 109 ? 2.392 -5.127 1.854 1.00 96.00 109 ILE A N 1
ATOM 923 C CA . ILE A 1 109 ? 1.015 -5.056 1.370 1.00 96.00 109 ILE A CA 1
ATOM 924 C C . ILE A 1 109 ? 0.279 -4.027 2.205 1.00 96.00 109 ILE A C 1
ATOM 926 O O . ILE A 1 109 ? 0.055 -4.234 3.399 1.00 96.00 109 ILE A O 1
ATOM 930 N N . SER A 1 110 ? -0.116 -2.925 1.568 1.00 96.62 110 SER A N 1
ATOM 931 C CA . SER A 1 110 ? -1.060 -1.981 2.158 1.00 96.62 110 SER A CA 1
ATOM 932 C C . SER A 1 110 ? -2.475 -2.427 1.821 1.00 96.62 110 SER A C 1
ATOM 934 O O . SER A 1 110 ? -2.824 -2.606 0.652 1.00 96.62 110 SER A O 1
ATOM 936 N N . PHE A 1 111 ? -3.331 -2.543 2.828 1.00 95.62 111 PHE A N 1
ATOM 937 C CA . PHE A 1 111 ? -4.702 -3.015 2.670 1.00 95.62 111 PHE A CA 1
ATOM 938 C C . PHE A 1 111 ? -5.700 -2.149 3.438 1.00 95.62 111 PHE A C 1
ATOM 940 O O . PHE A 1 111 ? -5.335 -1.261 4.209 1.00 95.62 111 PHE A O 1
ATOM 947 N N . ILE A 1 112 ? -6.983 -2.400 3.191 1.00 93.75 112 ILE A N 1
ATOM 948 C CA . ILE A 1 112 ? -8.105 -1.772 3.885 1.00 93.75 112 ILE A CA 1
ATOM 949 C C . ILE A 1 112 ? -9.093 -2.869 4.277 1.00 93.75 112 ILE A C 1
ATOM 951 O O . ILE A 1 112 ? -9.330 -3.787 3.490 1.00 93.75 112 ILE A O 1
ATOM 955 N N . THR A 1 113 ? -9.677 -2.767 5.469 1.00 94.69 113 THR A N 1
ATOM 956 C CA . THR A 1 113 ? -10.736 -3.667 5.930 1.00 94.69 113 THR A CA 1
ATOM 957 C C . THR A 1 113 ? -12.131 -3.061 5.782 1.00 94.69 113 THR A C 1
ATOM 959 O O . THR A 1 113 ? -12.318 -1.847 5.884 1.00 94.69 113 THR A O 1
ATOM 962 N N . ASN A 1 114 ? -13.130 -3.915 5.564 1.00 92.19 114 ASN A N 1
ATOM 963 C CA . ASN A 1 114 ? -14.543 -3.537 5.582 1.00 92.19 114 ASN A CA 1
ATOM 964 C C . ASN A 1 114 ? -15.093 -3.439 7.025 1.00 92.19 114 ASN A C 1
ATOM 966 O O . ASN A 1 114 ? -14.371 -3.612 8.013 1.00 92.19 114 ASN A O 1
ATOM 970 N N . ALA A 1 115 ? -16.399 -3.192 7.160 1.00 92.50 115 ALA A N 1
ATOM 971 C CA . ALA A 1 115 ? -17.080 -3.093 8.454 1.00 92.50 115 ALA A CA 1
ATOM 972 C C . ALA A 1 115 ? -17.098 -4.401 9.271 1.00 92.50 115 ALA A C 1
ATOM 974 O O . ALA A 1 115 ? -17.344 -4.362 10.473 1.00 92.50 115 ALA A O 1
ATOM 975 N N . LYS A 1 116 ? -16.818 -5.546 8.640 1.00 94.81 116 LYS A N 1
ATOM 976 C CA . LYS A 1 116 ? -16.721 -6.869 9.275 1.00 94.81 116 LYS A CA 1
ATOM 977 C C . LYS A 1 116 ? -15.281 -7.268 9.615 1.00 94.81 116 LYS A C 1
ATOM 979 O O . LYS A 1 116 ? -15.055 -8.402 10.016 1.00 94.81 116 LYS A O 1
ATOM 984 N N . ALA A 1 117 ? -14.325 -6.344 9.481 1.00 95.38 117 ALA A N 1
ATOM 985 C CA . ALA A 1 117 ? -12.895 -6.604 9.651 1.00 95.38 117 ALA A CA 1
ATOM 986 C C . ALA A 1 117 ? -12.310 -7.603 8.632 1.00 95.38 117 ALA A C 1
ATOM 988 O O . ALA A 1 117 ? -11.326 -8.273 8.922 1.00 95.38 117 ALA A O 1
ATOM 989 N N . GLU A 1 118 ? -12.867 -7.671 7.422 1.00 95.38 118 GLU A N 1
ATOM 990 C CA . GLU A 1 118 ? -12.337 -8.485 6.319 1.00 95.38 118 GLU A CA 1
ATOM 991 C C . GLU A 1 118 ? -11.538 -7.606 5.352 1.00 95.38 118 GLU A C 1
ATOM 993 O O . GLU A 1 118 ? -11.914 -6.455 5.112 1.00 95.38 118 GLU A O 1
ATOM 998 N N . ILE A 1 119 ? -10.450 -8.132 4.782 1.00 94.25 119 ILE A N 1
ATOM 999 C CA . ILE A 1 119 ? -9.633 -7.416 3.792 1.00 94.25 119 ILE A CA 1
ATOM 1000 C C . ILE A 1 119 ? -10.428 -7.237 2.492 1.00 94.25 119 ILE A C 1
ATOM 1002 O O . ILE A 1 119 ? -11.028 -8.172 1.970 1.00 94.25 119 ILE A O 1
ATOM 1006 N N . ILE A 1 120 ? -10.411 -6.021 1.947 1.00 88.94 120 ILE A N 1
ATOM 1007 C CA . ILE A 1 120 ? -10.969 -5.718 0.628 1.00 88.94 120 ILE A CA 1
ATOM 1008 C 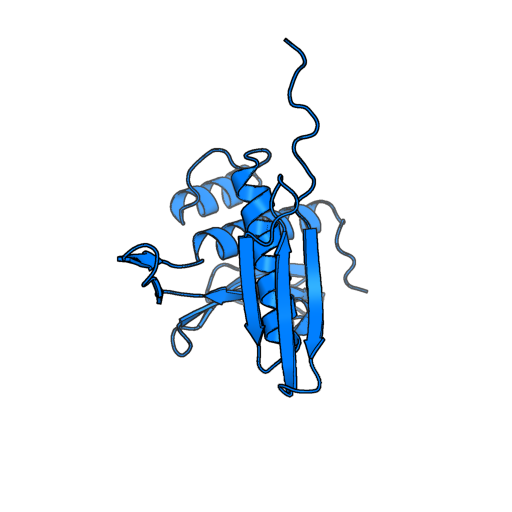C . ILE A 1 120 ? -9.861 -5.928 -0.412 1.00 88.94 120 ILE A C 1
ATOM 1010 O O . ILE A 1 120 ? -9.094 -5.008 -0.694 1.00 88.94 120 ILE A O 1
ATOM 1014 N N . GLU A 1 121 ? -9.770 -7.137 -0.968 1.00 86.44 121 GLU A N 1
ATOM 1015 C CA . GLU A 1 121 ? -8.655 -7.575 -1.831 1.00 86.44 121 GLU A CA 1
ATOM 1016 C C . GLU A 1 121 ? -8.370 -6.632 -3.010 1.00 86.44 121 GLU A C 1
ATOM 1018 O O . GLU A 1 121 ? -7.223 -6.256 -3.240 1.00 86.44 121 GLU A O 1
ATOM 1023 N N . TRP A 1 122 ? -9.402 -6.144 -3.705 1.00 81.88 122 TRP A N 1
ATOM 1024 C CA . TRP A 1 122 ? -9.244 -5.221 -4.841 1.00 81.88 122 TRP A CA 1
ATOM 1025 C C . TRP A 1 122 ? -8.775 -3.809 -4.446 1.00 81.88 122 TRP A C 1
ATOM 1027 O O . TRP A 1 122 ? -8.422 -3.012 -5.311 1.00 81.88 122 TRP A O 1
ATOM 1037 N N . LYS A 1 123 ? -8.755 -3.482 -3.146 1.00 84.06 123 LYS A N 1
ATOM 1038 C CA . LYS A 1 123 ? -8.145 -2.256 -2.602 1.00 84.06 123 LYS A CA 1
ATOM 1039 C C . LYS A 1 123 ? -6.750 -2.507 -2.016 1.00 84.06 123 LYS A C 1
ATOM 1041 O O . LYS A 1 123 ? -6.140 -1.567 -1.496 1.00 84.06 123 LYS A O 1
ATOM 1046 N N . SER A 1 124 ? -6.236 -3.736 -2.053 1.00 91.88 124 SER A N 1
ATOM 1047 C CA . SER A 1 124 ? -4.860 -4.020 -1.643 1.00 91.88 124 SER A CA 1
ATOM 1048 C C . SER A 1 124 ? -3.869 -3.527 -2.699 1.00 91.88 124 SER A C 1
ATOM 1050 O O . SER A 1 124 ? -4.148 -3.586 -3.895 1.00 91.88 124 SER A O 1
ATOM 1052 N N . ILE A 1 125 ? -2.729 -3.014 -2.244 1.00 93.31 125 ILE A N 1
ATOM 1053 C CA . ILE A 1 125 ? -1.600 -2.654 -3.106 1.00 93.31 125 ILE A CA 1
ATOM 1054 C C . ILE A 1 125 ? -0.385 -3.376 -2.558 1.00 93.31 125 ILE A C 1
ATOM 1056 O O . ILE A 1 125 ? -0.083 -3.250 -1.364 1.00 93.31 125 ILE A O 1
ATOM 1060 N N . GLU A 1 126 ? 0.288 -4.117 -3.427 1.00 95.38 126 GLU A N 1
ATOM 1061 C CA . GLU A 1 126 ? 1.569 -4.734 -3.121 1.00 95.38 126 GLU A CA 1
ATOM 1062 C C . GLU A 1 126 ? 2.708 -3.769 -3.467 1.00 95.38 126 GLU A C 1
ATOM 1064 O O . GLU A 1 126 ? 2.597 -2.969 -4.391 1.00 95.38 126 GLU A O 1
ATOM 1069 N N . PHE A 1 127 ? 3.785 -3.821 -2.696 1.00 94.31 127 PHE A N 1
ATOM 1070 C CA . PHE A 1 127 ? 5.002 -3.024 -2.813 1.00 94.31 127 PHE A CA 1
ATOM 1071 C C . PHE A 1 127 ? 6.183 -3.978 -2.671 1.00 94.31 127 PHE A C 1
ATOM 1073 O O . PHE A 1 127 ? 6.116 -4.923 -1.878 1.00 94.31 127 PHE A O 1
ATOM 1080 N N . ASP A 1 128 ? 7.259 -3.745 -3.411 1.00 91.81 128 ASP A N 1
ATOM 1081 C CA . ASP A 1 128 ? 8.387 -4.669 -3.392 1.00 91.81 128 ASP A CA 1
ATOM 1082 C C . ASP A 1 128 ? 9.193 -4.546 -2.097 1.00 91.81 128 ASP A C 1
ATOM 1084 O O . ASP A 1 128 ? 9.407 -3.451 -1.570 1.00 91.81 128 ASP A O 1
ATOM 1088 N N . GLY A 1 129 ? 9.634 -5.690 -1.579 1.00 90.69 129 GLY A N 1
ATOM 1089 C CA . GLY A 1 129 ? 10.681 -5.780 -0.573 1.00 90.69 129 GLY A CA 1
ATOM 1090 C C . GLY A 1 129 ? 12.062 -5.542 -1.176 1.00 90.69 129 GLY A C 1
ATOM 1091 O O . GLY A 1 129 ? 12.220 -4.732 -2.091 1.00 90.69 129 GLY A O 1
ATOM 1092 N N . ASP A 1 130 ? 13.071 -6.223 -0.650 1.00 90.56 130 ASP A N 1
ATOM 1093 C CA . ASP A 1 130 ? 14.456 -6.015 -1.046 1.00 90.56 130 ASP A CA 1
ATOM 1094 C C . ASP A 1 130 ? 14.704 -6.549 -2.467 1.00 90.56 130 ASP A C 1
ATOM 1096 O O . ASP A 1 130 ? 14.657 -7.747 -2.748 1.00 90.56 130 ASP A O 1
ATOM 1100 N N . ARG A 1 131 ? 15.024 -5.634 -3.385 1.00 85.94 131 ARG A N 1
ATOM 1101 C CA . ARG A 1 131 ? 15.403 -5.929 -4.770 1.00 85.94 131 ARG A CA 1
ATOM 1102 C C . ARG A 1 131 ? 16.713 -5.238 -5.126 1.00 85.94 131 ARG A C 1
ATOM 1104 O O . ARG A 1 131 ? 16.913 -4.060 -4.836 1.00 85.94 131 ARG A O 1
ATOM 1111 N N . TYR A 1 132 ? 17.604 -5.951 -5.810 1.00 82.31 132 TYR A N 1
ATOM 1112 C CA . TYR A 1 132 ? 18.803 -5.333 -6.370 1.00 82.31 132 TYR A CA 1
ATOM 1113 C C . TYR A 1 132 ? 18.437 -4.535 -7.624 1.00 82.31 132 TYR A C 1
ATOM 1115 O O . TYR A 1 132 ? 17.851 -5.081 -8.558 1.00 82.31 132 TYR A O 1
ATOM 1123 N N . SER A 1 133 ? 18.791 -3.251 -7.664 1.00 77.81 133 SER A N 1
ATOM 1124 C CA . SER A 1 133 ? 18.675 -2.446 -8.879 1.00 77.81 133 SER A CA 1
ATOM 1125 C C . SER A 1 133 ? 19.986 -2.462 -9.651 1.00 77.81 133 SER A C 1
ATOM 1127 O O . SER A 1 133 ? 20.992 -1.942 -9.174 1.00 77.81 133 SER A 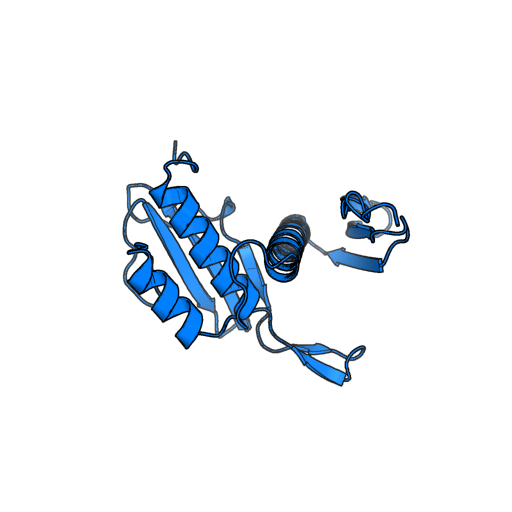O 1
ATOM 1129 N N . GLU A 1 134 ? 19.974 -2.978 -10.879 1.00 78.75 134 GLU A N 1
ATOM 1130 C CA . GLU A 1 134 ? 21.141 -2.887 -11.767 1.00 78.75 134 GLU A CA 1
ATOM 1131 C C . GLU A 1 134 ? 21.459 -1.436 -12.160 1.00 78.75 134 GLU A C 1
ATOM 1133 O O . GLU A 1 134 ? 22.626 -1.062 -12.274 1.00 78.75 134 GLU A O 1
ATOM 1138 N N . THR A 1 135 ? 20.424 -0.604 -12.313 1.00 76.94 135 THR A N 1
ATOM 1139 C CA . THR A 1 135 ? 20.538 0.816 -12.674 1.00 76.94 135 THR A CA 1
ATOM 1140 C C . THR A 1 135 ? 21.267 1.620 -11.601 1.00 76.94 135 THR A C 1
ATOM 1142 O O . THR A 1 135 ? 22.193 2.367 -11.914 1.00 76.94 135 THR A O 1
ATOM 1145 N N . PHE A 1 136 ? 20.868 1.457 -10.337 1.00 76.50 136 PHE A N 1
ATOM 1146 C CA . PHE A 1 136 ? 21.427 2.215 -9.212 1.00 76.50 136 PHE A CA 1
ATOM 1147 C C . PHE A 1 136 ? 22.559 1.471 -8.486 1.00 76.50 136 PHE A C 1
ATOM 1149 O O . PHE A 1 136 ? 23.278 2.066 -7.690 1.00 76.50 136 PHE A O 1
ATOM 1156 N N . LYS A 1 137 ? 22.767 0.188 -8.810 1.00 83.75 137 LYS A N 1
ATOM 1157 C CA . LYS A 1 137 ? 23.753 -0.718 -8.199 1.00 83.75 137 LYS A CA 1
ATOM 1158 C C . LYS A 1 137 ? 23.630 -0.828 -6.677 1.00 83.75 137 LYS A C 1
ATOM 1160 O O . LYS A 1 137 ? 24.631 -1.007 -5.984 1.00 83.75 137 LYS A O 1
ATOM 1165 N N . GLU A 1 138 ? 22.407 -0.768 -6.165 1.00 86.50 138 GLU A N 1
ATOM 1166 C CA . GLU A 1 138 ? 22.098 -0.830 -4.737 1.00 86.50 138 GLU A CA 1
ATOM 1167 C C . GLU A 1 138 ? 20.851 -1.678 -4.459 1.00 86.50 138 GLU A C 1
ATOM 1169 O O . GLU A 1 138 ? 20.062 -1.972 -5.362 1.00 86.50 138 GLU A O 1
ATOM 1174 N N . MET A 1 139 ? 20.700 -2.098 -3.200 1.00 87.06 139 MET A N 1
ATOM 1175 C CA . MET A 1 139 ? 19.470 -2.728 -2.724 1.00 87.06 139 MET A CA 1
ATOM 1176 C C . MET A 1 139 ? 18.415 -1.648 -2.502 1.00 87.06 139 MET A C 1
ATOM 1178 O O . MET A 1 139 ? 18.644 -0.700 -1.752 1.00 87.06 139 MET A O 1
ATOM 1182 N N . LEU A 1 140 ? 17.266 -1.811 -3.146 1.00 85.88 140 LEU A N 1
ATOM 1183 C CA . LEU A 1 140 ? 16.102 -0.949 -3.008 1.00 85.88 140 LEU A CA 1
ATOM 1184 C C . LEU A 1 140 ? 14.956 -1.739 -2.390 1.00 85.88 140 LEU A C 1
ATOM 1186 O O . LEU A 1 140 ? 14.828 -2.932 -2.640 1.00 85.88 140 LEU A O 1
ATOM 1190 N N . ASN A 1 141 ? 14.083 -1.054 -1.663 1.00 90.12 141 ASN A N 1
ATOM 1191 C CA . ASN A 1 141 ? 12.767 -1.571 -1.319 1.00 90.12 141 ASN A CA 1
ATOM 1192 C C . ASN A 1 141 ? 11.739 -0.443 -1.313 1.00 90.12 141 ASN A C 1
ATOM 1194 O O . ASN A 1 141 ? 12.073 0.742 -1.214 1.00 90.12 141 ASN A O 1
ATOM 1198 N N . ASP A 1 142 ? 10.477 -0.833 -1.404 1.00 92.06 142 ASP A N 1
ATOM 1199 C CA . ASP A 1 142 ? 9.342 0.077 -1.433 1.00 92.06 142 ASP A CA 1
ATOM 1200 C C . ASP A 1 142 ? 8.650 0.145 -0.055 1.00 92.06 142 ASP A C 1
ATOM 1202 O O . ASP A 1 142 ? 7.508 0.599 0.051 1.00 92.06 142 ASP A O 1
ATOM 1206 N N . GLU A 1 143 ? 9.327 -0.260 1.032 1.00 94.44 143 GLU A N 1
ATOM 1207 C CA . GLU A 1 143 ? 8.757 -0.237 2.389 1.00 94.44 143 GLU A CA 1
ATOM 1208 C C . GLU A 1 143 ? 8.294 1.177 2.759 1.00 94.44 143 GLU A C 1
ATOM 1210 O O . GLU A 1 143 ? 7.187 1.378 3.262 1.00 94.44 143 GLU A O 1
ATOM 1215 N N . PHE A 1 144 ? 9.102 2.190 2.439 1.00 92.56 144 PHE A N 1
ATOM 1216 C CA . PHE A 1 144 ? 8.744 3.582 2.695 1.00 92.56 144 PHE A CA 1
ATOM 1217 C C . PHE A 1 144 ? 7.494 4.022 1.910 1.00 92.56 144 PHE A C 1
ATOM 1219 O O . PHE A 1 144 ? 6.735 4.864 2.391 1.00 92.56 144 PHE A O 1
ATOM 1226 N N . LEU A 1 145 ? 7.256 3.472 0.712 1.00 93.06 145 LEU A N 1
ATOM 1227 C CA . LEU A 1 145 ? 6.048 3.746 -0.072 1.00 93.06 145 LEU A CA 1
ATOM 1228 C C . LEU A 1 145 ? 4.839 3.046 0.541 1.00 93.06 145 LEU A C 1
ATOM 1230 O O . LEU A 1 145 ? 3.783 3.667 0.670 1.00 93.06 145 LEU A O 1
ATOM 1234 N N . ALA A 1 146 ? 5.002 1.803 0.996 1.00 95.69 146 ALA A N 1
ATOM 1235 C CA . ALA A 1 146 ? 3.956 1.065 1.694 1.00 95.69 146 ALA A CA 1
ATOM 1236 C C . ALA A 1 146 ? 3.535 1.768 2.998 1.00 95.69 146 ALA A C 1
ATOM 1238 O O . ALA A 1 146 ? 2.340 1.900 3.283 1.00 95.69 146 ALA A O 1
ATOM 1239 N N . LEU A 1 147 ? 4.502 2.294 3.759 1.00 95.94 147 LEU A N 1
ATOM 1240 C CA . LEU A 1 147 ? 4.261 3.116 4.949 1.00 95.94 147 LEU A CA 1
ATOM 1241 C C . LEU A 1 147 ? 3.527 4.420 4.604 1.00 95.94 147 LEU A C 1
ATOM 1243 O O . LEU A 1 147 ? 2.590 4.813 5.304 1.00 95.94 147 LEU A O 1
ATOM 1247 N N . TYR A 1 148 ? 3.904 5.079 3.507 1.00 94.69 148 TYR A N 1
ATOM 1248 C CA . TYR A 1 148 ? 3.229 6.295 3.056 1.00 94.69 148 TYR A CA 1
ATOM 1249 C C . TYR A 1 148 ? 1.779 5.999 2.653 1.00 94.69 148 TYR A C 1
ATOM 1251 O O . TYR A 1 148 ? 0.858 6.719 3.051 1.00 94.69 148 TYR A O 1
ATOM 1259 N N . ALA A 1 149 ? 1.560 4.903 1.921 1.00 94.12 149 ALA A N 1
ATOM 1260 C CA . ALA A 1 149 ? 0.238 4.437 1.528 1.00 94.12 149 ALA A CA 1
ATOM 1261 C C . ALA A 1 149 ? -0.640 4.132 2.748 1.00 94.12 149 ALA A C 1
ATOM 1263 O O . ALA A 1 149 ? -1.789 4.576 2.788 1.00 94.12 149 ALA A O 1
ATOM 1264 N N . LEU A 1 150 ? -0.098 3.458 3.771 1.00 96.19 150 LEU A N 1
ATOM 1265 C CA . LEU A 1 150 ? -0.785 3.214 5.041 1.00 96.19 150 LEU A CA 1
ATOM 1266 C C . LEU A 1 150 ? -1.267 4.519 5.686 1.00 96.19 150 LEU A C 1
ATOM 1268 O O . LEU A 1 150 ? -2.456 4.654 5.977 1.00 96.19 150 LEU A O 1
ATOM 1272 N N . ILE A 1 151 ? -0.359 5.478 5.895 1.00 95.19 151 ILE A N 1
ATOM 1273 C CA . ILE A 1 151 ? -0.669 6.757 6.552 1.00 95.19 151 ILE A CA 1
ATOM 1274 C C . ILE A 1 151 ? -1.722 7.522 5.750 1.00 95.19 151 ILE A C 1
ATOM 1276 O O . ILE A 1 151 ? -2.711 8.002 6.305 1.00 95.19 151 ILE A O 1
ATOM 1280 N N . ASN A 1 152 ? -1.542 7.616 4.431 1.00 92.56 152 ASN A N 1
ATOM 1281 C CA . ASN A 1 152 ? -2.462 8.336 3.561 1.00 92.56 152 ASN A CA 1
ATOM 1282 C C . ASN A 1 152 ? -3.865 7.711 3.583 1.00 92.56 152 ASN A C 1
ATOM 1284 O O . ASN A 1 152 ? -4.854 8.422 3.766 1.00 92.56 152 ASN A O 1
ATOM 1288 N N . ARG A 1 153 ? -3.957 6.380 3.493 1.00 92.62 153 ARG A N 1
ATOM 1289 C CA . ARG A 1 153 ? -5.228 5.651 3.594 1.00 92.62 153 ARG A CA 1
ATOM 1290 C C . ARG A 1 153 ? -5.871 5.848 4.959 1.00 92.62 153 ARG A C 1
ATOM 1292 O O . ARG A 1 153 ? -7.045 6.194 5.014 1.00 92.62 153 ARG A O 1
ATOM 1299 N N . ALA A 1 154 ? -5.119 5.727 6.050 1.00 94.88 154 ALA A N 1
ATOM 1300 C CA . ALA A 1 154 ? -5.636 5.955 7.398 1.00 94.88 154 ALA A CA 1
ATOM 1301 C C . ALA A 1 154 ? -6.191 7.381 7.572 1.00 94.88 154 ALA A C 1
ATOM 1303 O O . ALA A 1 154 ? -7.287 7.559 8.106 1.00 94.88 154 ALA A O 1
ATOM 1304 N N . ARG A 1 155 ? -5.496 8.398 7.041 1.00 93.88 155 ARG A N 1
ATOM 1305 C CA . ARG A 1 155 ? -5.988 9.786 6.998 1.00 93.88 155 ARG A CA 1
ATOM 1306 C C . ARG A 1 155 ? -7.284 9.902 6.196 1.00 93.88 155 ARG A C 1
ATOM 1308 O O . ARG A 1 155 ? -8.223 10.544 6.659 1.00 93.88 155 ARG A O 1
ATOM 1315 N N . MET A 1 156 ? -7.365 9.274 5.021 1.00 90.56 156 MET A N 1
ATOM 1316 C CA . MET A 1 156 ? -8.579 9.292 4.198 1.00 90.56 156 MET A CA 1
ATOM 1317 C C . MET A 1 156 ? -9.768 8.630 4.904 1.00 90.56 156 MET A C 1
ATOM 1319 O O . MET A 1 156 ? -10.875 9.160 4.832 1.00 90.56 156 MET A O 1
ATOM 1323 N N . ILE A 1 157 ? -9.545 7.516 5.607 1.00 89.81 157 ILE A N 1
ATOM 1324 C CA . ILE A 1 157 ? -10.573 6.845 6.415 1.00 89.81 157 ILE A CA 1
ATOM 1325 C C . ILE A 1 157 ? -11.034 7.768 7.544 1.00 89.81 157 ILE A C 1
ATOM 1327 O O . ILE A 1 157 ? -12.225 8.036 7.658 1.00 89.81 157 ILE A O 1
ATOM 1331 N N . LYS A 1 158 ? -10.098 8.337 8.314 1.00 92.69 158 LYS A N 1
ATOM 1332 C CA . LYS A 1 158 ? -10.395 9.288 9.398 1.00 92.69 158 LYS A CA 1
ATOM 1333 C C . LYS A 1 158 ? -11.183 10.516 8.918 1.00 92.69 158 LYS A C 1
ATOM 1335 O O . LYS A 1 158 ? -11.975 11.077 9.667 1.00 92.69 158 LYS A O 1
ATOM 1340 N N . GLN A 1 159 ? -10.959 10.943 7.677 1.00 90.25 159 GLN A N 1
ATOM 1341 C CA . GLN A 1 159 ? -11.640 12.074 7.040 1.00 90.25 159 GLN A CA 1
ATOM 1342 C C . GLN A 1 159 ? -12.939 11.683 6.312 1.00 90.25 159 GLN A C 1
ATOM 1344 O O . GLN A 1 159 ? -13.521 12.535 5.643 1.00 90.25 159 GLN A O 1
ATOM 1349 N N . ASN A 1 160 ? -13.382 10.421 6.389 1.00 86.56 160 ASN A N 1
ATOM 1350 C CA . ASN A 1 160 ? -14.535 9.886 5.653 1.00 86.56 160 ASN A CA 1
ATOM 1351 C C . ASN A 1 160 ? -14.456 10.095 4.125 1.00 86.56 160 ASN A C 1
ATOM 1353 O O . ASN A 1 160 ? -15.472 10.249 3.453 1.00 86.56 160 ASN A O 1
ATOM 1357 N N . ARG A 1 161 ? -13.242 10.106 3.556 1.00 80.25 161 ARG A N 1
ATOM 1358 C CA . ARG A 1 161 ? -13.007 10.253 2.104 1.00 80.25 161 ARG A CA 1
ATOM 1359 C C . ARG A 1 161 ? -13.071 8.934 1.340 1.00 80.25 161 ARG A C 1
ATOM 1361 O O . ARG A 1 161 ? -13.097 8.942 0.114 1.00 80.25 161 ARG A O 1
ATOM 1368 N N . ILE A 1 162 ? -13.058 7.810 2.049 1.00 71.56 162 ILE A N 1
ATOM 1369 C CA . ILE A 1 162 ? -13.239 6.479 1.471 1.00 71.56 162 ILE A CA 1
ATOM 1370 C C . ILE A 1 162 ? -14.607 5.986 1.916 1.00 71.56 162 ILE A C 1
ATOM 1372 O O . ILE A 1 162 ? -14.873 5.883 3.111 1.00 71.56 162 ILE A O 1
ATOM 1376 N N . SER A 1 163 ? -15.460 5.687 0.941 1.00 59.16 163 SER A N 1
ATOM 1377 C CA . SER A 1 163 ? -16.694 4.945 1.170 1.00 59.16 163 SER A CA 1
ATOM 1378 C C . SER A 1 163 ? -16.404 3.443 1.123 1.00 59.16 163 SER A C 1
ATOM 1380 O O . SER A 1 163 ? -15.582 2.970 0.325 1.00 59.16 163 SER A O 1
ATOM 1382 N N . PHE A 1 164 ? -17.060 2.707 2.014 1.00 61.72 164 PHE A N 1
ATOM 1383 C CA . PHE A 1 164 ? -16.926 1.259 2.190 1.00 61.72 164 PHE A CA 1
ATOM 1384 C C . PHE A 1 164 ? -18.241 0.529 1.891 1.00 61.72 164 PHE A C 1
ATOM 1386 O O . PHE A 1 164 ? -18.426 -0.598 2.348 1.00 61.72 164 PHE A O 1
ATOM 1393 N N . VAL A 1 165 ? -19.140 1.218 1.174 1.00 52.19 165 VAL A N 1
ATOM 1394 C CA . VAL A 1 165 ? -20.365 0.656 0.591 1.00 52.19 165 VAL A CA 1
ATOM 1395 C C . VAL A 1 165 ? -19.995 -0.391 -0.450 1.00 52.19 165 VAL A C 1
ATOM 1397 O O . VAL A 1 165 ? -19.073 -0.103 -1.250 1.00 52.19 165 VAL A O 1
#

Organism: Campylobacter jejuni (NCBI:txid197)

Foldseek 3Di:
DDDPPPQDDWDKDWDQDPVVRWIKIFIQGSVRDGPDIDTHNDPQQSVLVVVLVVLVVVVVVCPPPVDQQDPVNLVVLCVVVVQDAAEAPRQQDAFHWYWYQPPVQRWIKIFTHHRVSHTPVSRIHIWHHWDQDPVVRDTDTSVSSSSSSRSVSSVCSVVVVDDRD

Sequence (165 aa):
YPSYKHSGEYHLTMWFDSDNNKYEAVYIGERGSVELEYSFDSEKEAIDKMLQMNYEQKKYNGKDIKEYLTKEVALRIIQEEKLEVIWYDEALKPMRAGIKHDKQRDKYISFITNAKAEIIEWKSIEFDGDRYSETFKEMLNDEFLALYALINRARMIKQNRISFV